Protein AF-G1LE39-F1 (afdb_monomer_lite)

Secondary structure (DSSP, 8-state):
-EE-----SS---HHHH-EE--HHHHHH--HHHHHHHHHHHHHHHHHHHHHHHH------

Sequence (60 aa):
MCLAISITEGTVNFEDVAVYFSWEEWGLLDEAQRCLYHDVMLENLALITSLGKGLSLPLT

Foldseek 3Di:
DKFADDPDPDDDDSVNGIDDDDPVRVVVDDPVRVVNRVVRVVVVVVVVVVVVVVPPPVPD

pLDDT: mean 70.95, std 14.06, range [46.16, 90.81]

Radius of gyration: 14.35 Å; chains: 1; bounding box: 38×30×17 Å

Organism: Ailuropoda melanoleuca (NCBI:txid9646)

Structure (mmCIF, N/CA/C/O backbone):
data_AF-G1LE39-F1
#
_entry.id   AF-G1LE39-F1
#
loop_
_atom_site.group_PDB
_atom_site.id
_atom_site.type_symbol
_atom_site.label_atom_id
_atom_site.label_alt_id
_atom_site.label_comp_id
_atom_site.label_asym_id
_atom_site.label_entity_id
_atom_site.label_seq_id
_atom_site.pdbx_PDB_ins_code
_atom_site.Cartn_x
_atom_site.Cartn_y
_atom_site.Cartn_z
_atom_site.occupancy
_atom_site.B_iso_or_equiv
_atom_site.auth_seq_id
_atom_site.auth_comp_id
_atom_site.auth_asym_id
_atom_site.auth_atom_id
_atom_site.pdbx_PDB_model_num
ATOM 1 N N . MET A 1 1 ? -3.779 -5.705 5.905 1.00 59.00 1 MET A N 1
ATOM 2 C CA . MET A 1 1 ? -3.052 -6.022 4.652 1.00 59.00 1 MET A CA 1
ATOM 3 C C . MET A 1 1 ? -2.055 -4.890 4.442 1.00 59.00 1 MET A C 1
ATOM 5 O O . MET A 1 1 ? -2.470 -3.746 4.565 1.00 59.00 1 MET A O 1
ATOM 9 N N . CYS A 1 2 ? -0.761 -5.177 4.295 1.00 58.16 2 CYS A N 1
ATOM 10 C CA . CYS A 1 2 ? 0.296 -4.153 4.280 1.00 58.16 2 CYS A CA 1
ATOM 11 C C . CYS A 1 2 ? 0.545 -3.658 2.841 1.00 58.16 2 CYS A C 1
ATOM 13 O O . CYS A 1 2 ? 0.440 -4.474 1.924 1.00 58.16 2 CYS A O 1
ATOM 15 N N 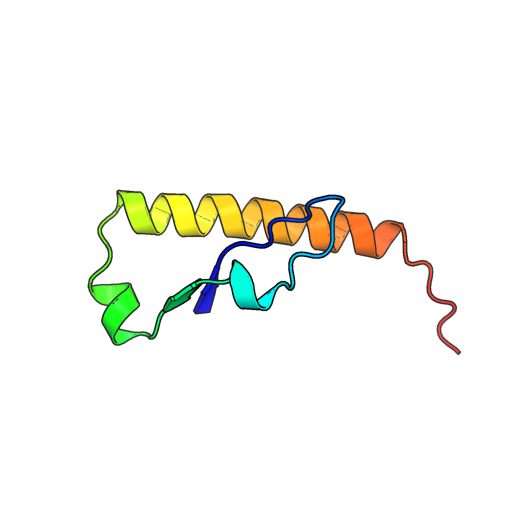. LEU A 1 3 ? 0.834 -2.371 2.636 1.00 60.50 3 LEU A N 1
ATOM 16 C CA . LEU A 1 3 ? 1.066 -1.744 1.328 1.00 60.50 3 LEU A CA 1
ATOM 17 C C . LEU A 1 3 ? 2.354 -0.901 1.329 1.00 60.50 3 LEU A C 1
ATOM 19 O O . LEU A 1 3 ? 2.598 -0.181 2.285 1.00 60.50 3 LEU A O 1
ATOM 23 N N . ALA A 1 4 ? 3.075 -0.949 0.200 1.00 53.00 4 ALA A N 1
ATOM 24 C CA . ALA A 1 4 ? 4.229 -0.137 -0.224 1.00 53.00 4 ALA A CA 1
ATOM 25 C C . ALA A 1 4 ? 5.575 -0.377 0.488 1.00 53.00 4 ALA A C 1
ATOM 27 O O . ALA A 1 4 ? 5.801 0.059 1.610 1.00 53.00 4 ALA A O 1
ATOM 28 N N . ILE A 1 5 ? 6.510 -1.029 -0.223 1.00 55.66 5 ILE A N 1
ATOM 29 C CA . ILE A 1 5 ? 7.938 -1.056 0.117 1.00 55.66 5 ILE A CA 1
ATOM 30 C C . ILE A 1 5 ? 8.625 -0.054 -0.816 1.00 55.66 5 ILE A C 1
ATOM 32 O O . ILE A 1 5 ? 8.881 -0.345 -1.980 1.00 55.66 5 ILE A O 1
ATOM 36 N N . SER A 1 6 ? 8.941 1.135 -0.311 1.00 54.53 6 SER A N 1
ATOM 37 C CA . SER A 1 6 ? 9.867 2.047 -0.987 1.00 54.53 6 SER A CA 1
ATOM 38 C C . SER A 1 6 ? 11.289 1.706 -0.540 1.00 54.53 6 SER A C 1
ATOM 40 O O . SER A 1 6 ? 11.691 2.086 0.557 1.00 54.53 6 SER A O 1
ATOM 42 N N . ILE A 1 7 ? 12.061 0.985 -1.362 1.00 51.09 7 ILE A N 1
ATOM 43 C CA . ILE A 1 7 ? 13.506 0.829 -1.125 1.00 51.09 7 ILE A CA 1
ATOM 44 C C . ILE A 1 7 ? 14.201 2.085 -1.658 1.00 51.09 7 ILE A C 1
ATOM 46 O O . ILE A 1 7 ? 14.540 2.167 -2.836 1.00 51.09 7 ILE A O 1
ATOM 50 N N . THR A 1 8 ? 14.390 3.085 -0.802 1.00 48.44 8 THR A N 1
ATOM 51 C CA . THR A 1 8 ? 15.217 4.262 -1.103 1.00 48.44 8 THR A CA 1
ATOM 52 C C . THR A 1 8 ? 16.614 4.087 -0.513 1.00 48.44 8 THR A C 1
ATOM 54 O O . THR A 1 8 ? 16.754 3.753 0.662 1.00 48.44 8 THR A O 1
ATOM 57 N N . GLU A 1 9 ? 17.653 4.329 -1.321 1.00 51.53 9 GLU A N 1
ATOM 58 C CA . GLU A 1 9 ? 19.062 4.428 -0.901 1.00 51.53 9 GLU A CA 1
ATOM 59 C C . GLU A 1 9 ? 19.250 5.623 0.053 1.00 51.53 9 GLU A C 1
ATOM 61 O O . GLU A 1 9 ? 19.658 6.716 -0.336 1.00 51.53 9 GLU A O 1
ATOM 66 N N . GLY A 1 10 ? 18.871 5.428 1.313 1.00 56.81 10 GLY A N 1
ATOM 67 C CA . GLY A 1 10 ? 18.888 6.446 2.355 1.00 56.81 10 GLY A CA 1
ATOM 68 C C . GLY A 1 10 ? 17.827 6.136 3.402 1.00 56.81 10 GLY A C 1
ATOM 69 O O . GLY A 1 10 ? 16.659 6.402 3.173 1.00 56.81 10 GLY A O 1
ATOM 70 N N . THR A 1 11 ? 18.263 5.529 4.507 1.00 59.59 11 THR A N 1
ATOM 71 C CA . THR A 1 11 ? 17.640 5.340 5.834 1.00 59.59 11 THR A CA 1
ATOM 72 C C . THR A 1 11 ? 16.160 5.738 6.017 1.00 59.59 11 THR A C 1
ATOM 74 O O . THR A 1 11 ? 15.841 6.525 6.903 1.00 59.59 11 THR A O 1
ATOM 77 N N . VAL A 1 12 ? 15.242 5.186 5.225 1.00 57.28 12 VAL A N 1
ATOM 78 C CA . VAL A 1 12 ? 13.796 5.234 5.490 1.00 57.28 12 VAL A CA 1
ATOM 79 C C . VAL A 1 12 ? 13.396 3.846 5.961 1.00 57.28 12 VAL A C 1
ATOM 81 O O . VAL A 1 12 ? 13.687 2.857 5.282 1.00 57.28 12 VAL A O 1
ATOM 84 N N . ASN A 1 13 ? 12.805 3.751 7.153 1.00 64.62 13 ASN A N 1
ATOM 85 C CA . ASN A 1 13 ? 12.377 2.464 7.676 1.00 64.62 13 ASN A CA 1
ATOM 86 C C . ASN 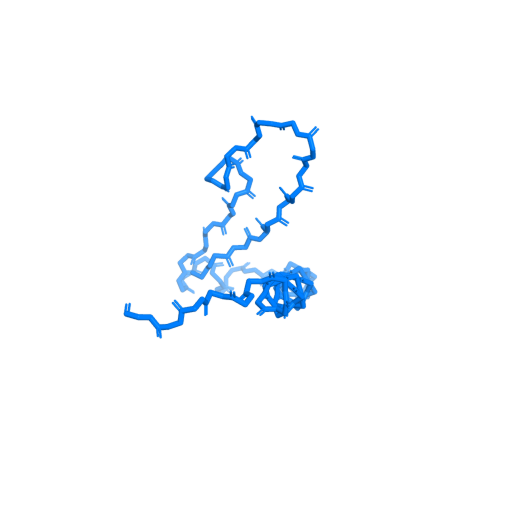A 1 13 ? 11.096 2.033 6.954 1.00 64.62 13 ASN A C 1
ATOM 88 O O . ASN A 1 13 ? 10.267 2.862 6.581 1.00 64.62 13 ASN A O 1
ATOM 92 N N . PHE A 1 14 ? 10.912 0.728 6.766 1.00 65.88 14 PHE A N 1
ATOM 93 C CA . PHE A 1 14 ? 9.731 0.188 6.084 1.00 65.88 14 PHE A CA 1
ATOM 94 C C . PHE A 1 14 ? 8.423 0.651 6.746 1.00 65.88 14 PHE A C 1
ATOM 96 O O . PHE A 1 14 ? 7.437 0.926 6.072 1.00 65.88 14 PHE A O 1
ATOM 103 N N . GLU A 1 15 ? 8.444 0.797 8.067 1.00 65.94 15 GLU A N 1
ATOM 104 C CA . GLU A 1 15 ? 7.311 1.257 8.869 1.00 65.94 15 GLU A CA 1
ATOM 105 C C . GLU A 1 15 ? 6.885 2.698 8.556 1.00 65.94 15 GLU A C 1
ATOM 107 O O . GLU A 1 15 ? 5.708 3.013 8.699 1.00 65.94 15 GLU A O 1
ATOM 112 N N . ASP A 1 16 ? 7.799 3.549 8.078 1.00 69.88 16 ASP A N 1
ATOM 113 C CA . ASP A 1 16 ? 7.517 4.964 7.796 1.00 69.88 16 ASP A CA 1
ATOM 114 C C . ASP A 1 16 ? 6.745 5.161 6.481 1.00 69.88 16 ASP A C 1
ATOM 116 O O . ASP A 1 16 ? 6.123 6.201 6.264 1.00 69.88 16 ASP A O 1
ATOM 120 N N . VAL A 1 17 ? 6.798 4.170 5.587 1.00 71.06 17 VAL A N 1
ATOM 121 C CA . VAL A 1 17 ? 6.191 4.219 4.245 1.00 71.06 17 VAL A CA 1
ATOM 122 C C . VAL A 1 17 ? 5.106 3.164 4.037 1.00 71.06 17 VAL A C 1
ATOM 124 O O . VAL A 1 17 ? 4.397 3.211 3.031 1.00 71.06 17 VAL A O 1
ATOM 127 N N . ALA A 1 18 ? 4.955 2.234 4.982 1.00 72.44 18 ALA A N 1
ATOM 128 C CA . ALA A 1 18 ? 3.966 1.175 4.909 1.00 72.44 18 ALA A CA 1
ATOM 129 C C . ALA A 1 18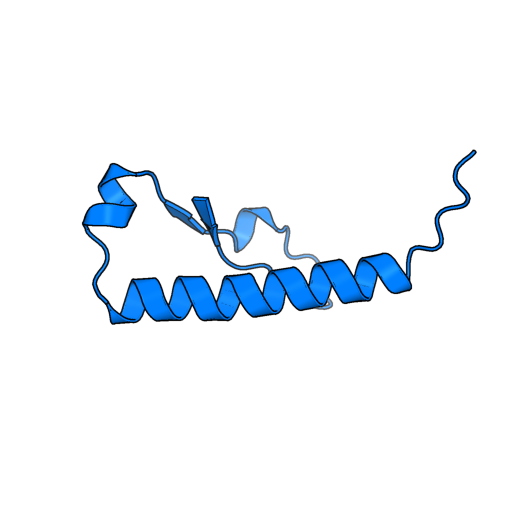 ? 2.568 1.672 5.305 1.00 72.44 18 ALA A C 1
ATOM 131 O O . ALA A 1 18 ? 2.362 2.228 6.383 1.00 72.44 18 ALA A O 1
ATOM 132 N N . VAL A 1 19 ? 1.576 1.394 4.461 1.00 73.88 19 VAL A N 1
ATOM 133 C CA . VAL A 1 19 ? 0.163 1.673 4.750 1.00 73.88 19 VAL A CA 1
ATOM 134 C C . VAL A 1 19 ? -0.553 0.374 5.104 1.00 73.88 19 VAL A C 1
ATOM 136 O O . VAL A 1 19 ? -0.471 -0.618 4.380 1.00 73.88 19 VAL A O 1
ATOM 139 N N . TYR A 1 20 ? -1.280 0.374 6.218 1.00 75.19 20 TYR A N 1
ATOM 140 C CA . TYR A 1 20 ? -2.030 -0.783 6.696 1.00 75.19 20 TYR A CA 1
ATOM 141 C C . TYR A 1 20 ? -3.523 -0.522 6.576 1.00 75.19 20 TYR A C 1
ATOM 143 O O . TYR A 1 20 ? -4.024 0.450 7.127 1.00 75.19 20 TYR A O 1
ATOM 151 N N . PHE A 1 21 ? -4.224 -1.438 5.911 1.00 78.81 21 PHE A N 1
ATOM 152 C CA . PHE A 1 21 ? -5.684 -1.453 5.894 1.00 78.81 21 PHE A CA 1
ATOM 153 C C . PHE A 1 21 ? -6.216 -2.643 6.692 1.00 78.81 21 PHE A C 1
ATOM 155 O O . PHE A 1 21 ? -5.743 -3.783 6.528 1.00 78.81 21 PHE A O 1
ATOM 162 N N . SER A 1 22 ? -7.206 -2.383 7.542 1.00 83.88 22 SER A N 1
ATOM 163 C CA . SER A 1 22 ? -8.116 -3.391 8.090 1.00 83.88 22 SER A CA 1
ATOM 164 C C . SER A 1 22 ? -9.095 -3.889 7.017 1.00 83.88 22 SER A C 1
ATOM 166 O O . SER A 1 22 ? -9.198 -3.318 5.932 1.00 83.88 22 SER A O 1
ATOM 168 N N . TRP A 1 23 ? -9.828 -4.969 7.304 1.00 83.19 23 TRP A N 1
ATOM 169 C CA . TRP A 1 23 ? -10.855 -5.487 6.388 1.00 83.19 23 TRP A CA 1
ATOM 170 C C . TRP A 1 23 ? -12.000 -4.494 6.159 1.00 83.19 23 TRP A C 1
ATOM 172 O O . TRP A 1 23 ? -12.529 -4.409 5.053 1.00 83.19 23 TRP A O 1
ATOM 182 N N . GLU A 1 24 ? -12.363 -3.742 7.196 1.00 88.06 24 GLU A N 1
ATOM 183 C CA . GLU A 1 24 ? -13.400 -2.714 7.131 1.00 88.06 24 GLU A CA 1
ATOM 184 C C . GLU A 1 24 ? -12.940 -1.541 6.259 1.00 88.06 24 GLU A C 1
ATOM 186 O O . GLU A 1 24 ? -13.665 -1.134 5.357 1.00 88.06 24 GLU A O 1
ATOM 191 N N . GLU A 1 25 ? -11.705 -1.065 6.444 1.00 85.56 25 GLU A N 1
ATOM 192 C CA . GLU A 1 25 ? -11.122 -0.004 5.611 1.00 85.56 25 GLU A CA 1
ATOM 193 C C . GLU A 1 25 ? -10.908 -0.456 4.165 1.00 85.56 25 GLU A C 1
ATOM 195 O O . GLU A 1 25 ? -11.145 0.316 3.241 1.00 85.56 25 GLU A O 1
ATOM 200 N N . TRP A 1 26 ? -10.534 -1.720 3.949 1.00 84.50 26 TRP A N 1
ATOM 201 C CA . TRP A 1 26 ? -10.409 -2.303 2.614 1.00 84.50 26 TRP A CA 1
ATOM 202 C C . TRP A 1 26 ? -11.730 -2.259 1.836 1.00 84.50 26 TRP A C 1
ATOM 204 O O . TRP A 1 26 ? -11.741 -1.960 0.643 1.00 84.50 26 TRP A O 1
ATOM 214 N N . GLY A 1 27 ? -12.852 -2.523 2.514 1.00 86.38 27 GLY A N 1
ATOM 215 C CA . GLY A 1 27 ? -14.191 -2.432 1.927 1.00 86.38 27 GLY A CA 1
ATOM 216 C C . GLY A 1 27 ? -14.627 -1.005 1.579 1.00 86.38 27 GLY A C 1
ATOM 217 O O . GLY A 1 27 ? -15.561 -0.838 0.796 1.00 86.38 27 GLY A O 1
ATOM 218 N N . LEU A 1 28 ? -13.957 0.008 2.135 1.00 89.88 28 LEU A N 1
ATOM 219 C CA . LEU A 1 28 ? -14.213 1.426 1.868 1.00 89.88 28 LEU A CA 1
ATOM 220 C C . LEU A 1 28 ? -13.347 1.993 0.736 1.00 89.88 28 LEU A C 1
ATOM 222 O O . LEU A 1 28 ? -13.595 3.118 0.304 1.00 89.88 28 LEU A O 1
ATOM 226 N N . LEU A 1 29 ? -12.353 1.242 0.251 1.00 87.12 29 LEU A N 1
ATOM 227 C CA . LEU A 1 29 ? -11.489 1.686 -0.837 1.00 87.12 29 LEU A CA 1
ATOM 228 C C . LEU A 1 29 ? -12.234 1.712 -2.170 1.00 87.12 29 LEU A C 1
ATOM 230 O O . LEU A 1 29 ? -12.896 0.743 -2.575 1.00 87.12 29 LEU A O 1
ATOM 234 N N . ASP A 1 30 ? -12.043 2.800 -2.906 1.00 90.81 30 ASP A N 1
ATOM 235 C CA . ASP A 1 30 ? -12.493 2.862 -4.287 1.00 90.81 30 ASP A CA 1
ATOM 236 C C . ASP A 1 30 ? -11.678 1.911 -5.186 1.00 90.81 30 ASP A C 1
ATOM 238 O O . ASP A 1 30 ? -10.694 1.278 -4.787 1.00 90.81 30 ASP A O 1
ATOM 242 N N . GLU A 1 31 ? -12.144 1.733 -6.418 1.00 90.19 31 GLU A N 1
ATOM 243 C CA . GLU A 1 31 ? -11.504 0.817 -7.359 1.00 90.19 31 GLU A CA 1
ATOM 244 C C . GLU A 1 31 ? -10.090 1.266 -7.754 1.00 90.19 31 GLU A C 1
ATOM 246 O O . GLU A 1 31 ? -9.206 0.424 -7.888 1.00 90.19 31 GLU A O 1
ATOM 251 N N . ALA A 1 32 ? -9.831 2.574 -7.843 1.00 89.50 32 ALA A N 1
ATOM 252 C CA . ALA A 1 32 ? -8.503 3.088 -8.163 1.00 89.50 32 ALA A CA 1
ATOM 253 C C . ALA A 1 32 ? -7.506 2.808 -7.028 1.00 89.50 32 ALA A C 1
ATOM 255 O O . ALA A 1 32 ? -6.382 2.382 -7.287 1.00 89.50 32 ALA A O 1
ATOM 256 N N . GLN A 1 33 ? -7.924 2.965 -5.771 1.00 85.81 33 GLN A N 1
ATOM 257 C CA . GLN A 1 33 ? -7.114 2.644 -4.595 1.00 85.81 33 GLN A CA 1
ATOM 258 C C . GLN A 1 33 ? -6.799 1.147 -4.502 1.00 85.81 33 GLN A C 1
ATOM 260 O O . GLN A 1 33 ? -5.671 0.773 -4.180 1.00 85.81 33 GLN A O 1
ATOM 265 N N . ARG A 1 34 ? -7.764 0.278 -4.829 1.00 85.44 34 ARG A N 1
ATOM 266 C CA . ARG A 1 34 ? -7.538 -1.176 -4.883 1.00 85.44 34 ARG A CA 1
ATOM 267 C C . ARG A 1 34 ? -6.598 -1.573 -6.022 1.00 85.44 34 ARG A C 1
ATOM 269 O O . ARG A 1 34 ? -5.742 -2.430 -5.813 1.00 85.44 34 ARG A O 1
ATOM 276 N N . CYS A 1 35 ? -6.706 -0.936 -7.188 1.00 88.38 35 CYS A N 1
ATOM 277 C CA . CYS A 1 35 ? -5.760 -1.136 -8.288 1.00 88.38 35 CYS A CA 1
ATOM 278 C C . CYS A 1 35 ? -4.337 -0.731 -7.885 1.00 88.38 35 CYS A C 1
ATOM 280 O O . CYS A 1 35 ? -3.423 -1.541 -8.003 1.00 88.38 35 CYS A O 1
ATOM 282 N N . LEU A 1 36 ? -4.167 0.458 -7.299 1.00 85.12 36 LEU A N 1
ATOM 283 C CA . LEU A 1 36 ? -2.869 0.914 -6.792 1.00 85.12 36 LEU A CA 1
ATOM 284 C C . LEU A 1 36 ? -2.295 -0.042 -5.737 1.00 85.12 36 LEU A C 1
ATOM 286 O O . LEU A 1 36 ? -1.097 -0.318 -5.747 1.00 85.12 36 LEU A O 1
ATOM 290 N N . TYR A 1 37 ? -3.138 -0.592 -4.854 1.00 83.00 37 TYR A N 1
ATOM 291 C CA . TYR A 1 37 ? -2.709 -1.617 -3.902 1.00 83.00 37 TYR A CA 1
ATOM 292 C C . TYR A 1 37 ? -2.134 -2.849 -4.608 1.00 83.00 37 TYR A C 1
ATOM 294 O O . TYR A 1 37 ? -1.069 -3.343 -4.234 1.00 83.00 37 T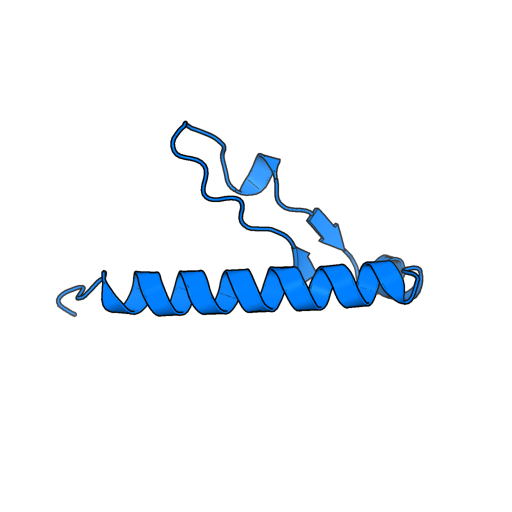YR A O 1
ATOM 302 N N . HIS A 1 38 ? -2.841 -3.350 -5.622 1.00 83.06 38 HIS A N 1
ATOM 303 C CA . HIS A 1 38 ? -2.410 -4.515 -6.386 1.00 83.06 38 HIS A CA 1
ATOM 304 C C . HIS A 1 38 ? -1.093 -4.266 -7.122 1.00 83.06 38 HIS A C 1
ATOM 306 O O . HIS A 1 38 ? -0.193 -5.100 -7.017 1.00 83.06 38 HIS A O 1
ATOM 312 N N . ASP A 1 39 ? -0.959 -3.129 -7.802 1.00 85.56 39 ASP A N 1
ATOM 313 C CA . ASP A 1 39 ? 0.241 -2.783 -8.571 1.00 85.56 39 ASP A CA 1
ATOM 314 C C . ASP A 1 39 ? 1.479 -2.719 -7.668 1.00 85.56 39 ASP A C 1
ATOM 316 O O . ASP A 1 39 ? 2.478 -3.399 -7.904 1.00 85.56 39 ASP A O 1
ATOM 320 N N . VAL A 1 40 ? 1.377 -1.998 -6.550 1.00 80.62 40 VAL A N 1
ATOM 321 C CA . VAL A 1 40 ? 2.477 -1.856 -5.589 1.00 80.62 40 VAL A CA 1
ATOM 322 C C . VAL A 1 40 ? 2.810 -3.187 -4.905 1.00 80.62 40 VAL A C 1
ATOM 324 O O . VAL A 1 40 ? 3.978 -3.491 -4.664 1.00 80.62 40 VAL A O 1
ATOM 327 N N . MET A 1 41 ? 1.818 -4.028 -4.598 1.00 81.19 41 MET A N 1
ATOM 328 C CA . MET A 1 41 ? 2.079 -5.357 -4.032 1.00 81.19 41 MET A CA 1
ATOM 329 C C . MET A 1 41 ? 2.753 -6.309 -5.022 1.00 81.19 41 MET A C 1
ATOM 331 O O . MET A 1 41 ? 3.565 -7.139 -4.605 1.00 81.19 41 MET A O 1
ATOM 335 N N . LEU A 1 42 ? 2.447 -6.198 -6.316 1.00 83.06 42 LEU A N 1
ATOM 336 C CA . LEU A 1 42 ? 3.119 -6.965 -7.366 1.00 83.06 42 LEU A CA 1
ATOM 337 C C . LEU A 1 42 ? 4.581 -6.540 -7.513 1.00 83.06 42 LEU A C 1
ATOM 339 O O . LEU A 1 42 ? 5.459 -7.404 -7.580 1.00 83.06 42 LEU A O 1
ATOM 343 N N . GLU A 1 43 ? 4.857 -5.237 -7.493 1.00 81.81 43 GLU A N 1
ATOM 344 C CA . GLU A 1 43 ? 6.226 -4.711 -7.487 1.00 81.81 43 GLU A CA 1
ATOM 345 C C . GLU A 1 43 ? 6.994 -5.167 -6.242 1.00 81.81 43 GLU A C 1
ATOM 347 O O . GLU A 1 43 ? 8.100 -5.695 -6.359 1.00 81.81 43 GL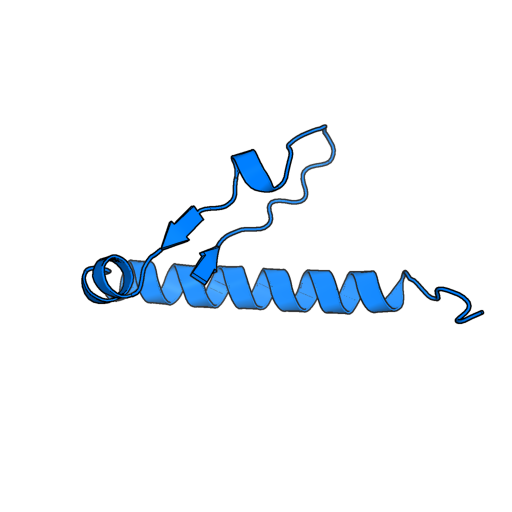U A O 1
ATOM 352 N N . ASN A 1 44 ? 6.379 -5.085 -5.059 1.00 77.38 44 ASN A N 1
ATOM 353 C CA . ASN A 1 44 ? 6.951 -5.597 -3.812 1.00 77.38 44 ASN A CA 1
ATOM 354 C C . ASN A 1 44 ? 7.284 -7.095 -3.898 1.00 77.38 44 ASN A C 1
ATOM 356 O O . ASN A 1 44 ? 8.366 -7.518 -3.489 1.00 77.38 44 ASN A O 1
ATOM 360 N N . LEU A 1 45 ? 6.379 -7.915 -4.441 1.00 78.38 45 LEU A N 1
ATOM 361 C CA . LEU A 1 45 ? 6.609 -9.351 -4.616 1.00 78.38 45 LEU A CA 1
ATOM 362 C C . LEU A 1 45 ? 7.770 -9.617 -5.580 1.00 78.38 45 LEU A C 1
ATOM 364 O O . LEU A 1 45 ? 8.599 -10.495 -5.322 1.00 78.38 45 LEU A O 1
ATOM 368 N N . ALA A 1 46 ? 7.856 -8.857 -6.672 1.00 82.44 46 ALA A N 1
ATOM 369 C CA . ALA A 1 46 ? 8.956 -8.947 -7.623 1.00 82.44 46 ALA A CA 1
ATOM 370 C C . ALA A 1 46 ? 10.292 -8.542 -6.980 1.00 82.44 46 ALA A C 1
ATOM 372 O O . ALA A 1 46 ? 11.290 -9.240 -7.171 1.00 82.44 46 ALA A O 1
ATOM 373 N N . LEU A 1 47 ? 10.306 -7.483 -6.165 1.00 76.94 47 LEU A N 1
ATOM 374 C CA . LEU A 1 47 ? 11.473 -7.041 -5.399 1.00 76.94 47 LEU A CA 1
ATOM 375 C C . LEU A 1 47 ? 11.925 -8.101 -4.392 1.00 76.94 47 LEU A C 1
ATOM 377 O O . LEU A 1 47 ? 13.101 -8.454 -4.382 1.00 76.94 47 LEU A O 1
ATOM 381 N N . ILE A 1 48 ? 11.010 -8.675 -3.604 1.00 72.50 48 ILE A N 1
ATOM 382 C CA . ILE A 1 48 ? 11.320 -9.762 -2.657 1.00 72.50 48 ILE A CA 1
ATOM 383 C C . ILE A 1 48 ? 11.849 -10.990 -3.402 1.00 72.50 48 ILE A C 1
ATOM 385 O O . ILE A 1 48 ? 12.835 -11.593 -2.987 1.00 72.50 48 ILE A O 1
ATOM 389 N N . THR A 1 49 ? 11.240 -11.343 -4.535 1.00 77.44 49 THR A N 1
ATOM 390 C CA . THR A 1 49 ? 11.688 -12.466 -5.373 1.00 77.44 49 THR A CA 1
ATOM 391 C C . THR A 1 49 ? 13.069 -12.200 -5.983 1.00 77.44 49 THR A C 1
ATOM 393 O O . THR A 1 49 ? 13.870 -13.122 -6.133 1.00 77.44 49 THR A O 1
ATOM 396 N N . SER A 1 50 ? 13.372 -10.948 -6.332 1.00 72.62 50 SER A N 1
ATOM 397 C CA . SER A 1 50 ? 14.683 -10.518 -6.826 1.00 72.62 50 SER A CA 1
ATOM 398 C C . SER A 1 50 ? 15.740 -10.542 -5.717 1.00 72.62 50 SER A C 1
ATOM 400 O O . SER A 1 50 ? 16.819 -11.104 -5.898 1.00 72.62 50 SER A O 1
ATOM 402 N N . LEU A 1 51 ? 15.410 -10.034 -4.528 1.00 67.00 51 LEU A N 1
ATOM 403 C CA . LEU A 1 51 ? 16.289 -10.058 -3.359 1.00 67.00 51 LEU A CA 1
ATOM 404 C C . LEU A 1 51 ? 16.542 -11.491 -2.871 1.00 67.00 51 LEU A C 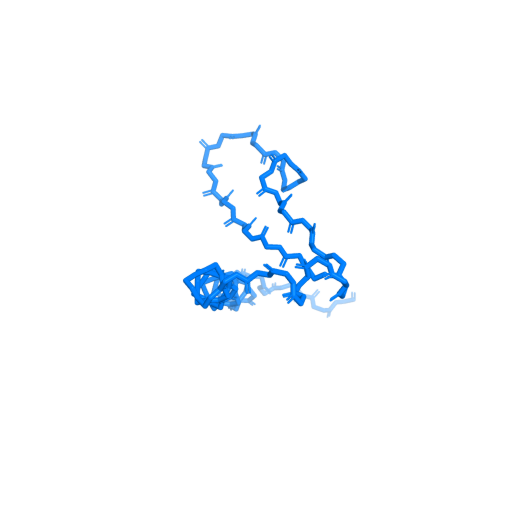1
ATOM 406 O O . LEU A 1 51 ? 17.669 -11.831 -2.528 1.00 67.00 51 LEU A O 1
ATOM 410 N N . GLY A 1 52 ? 15.534 -12.365 -2.935 1.00 60.88 52 GLY A N 1
ATOM 411 C CA . GLY A 1 52 ? 15.663 -13.799 -2.666 1.00 60.88 52 GLY A CA 1
ATOM 412 C C . GLY A 1 52 ? 16.586 -14.537 -3.644 1.00 60.88 52 GLY A C 1
ATOM 413 O O . GLY A 1 52 ? 17.114 -15.588 -3.298 1.00 60.88 52 GLY A O 1
ATOM 414 N N . LYS A 1 53 ? 16.848 -13.981 -4.837 1.00 54.44 53 LYS A N 1
ATOM 415 C CA . LYS A 1 53 ? 17.894 -14.476 -5.754 1.00 54.44 53 LYS A CA 1
ATOM 416 C C . LYS A 1 53 ? 19.288 -13.938 -5.406 1.00 54.44 53 LYS A C 1
ATOM 418 O O . LYS A 1 53 ? 20.273 -14.584 -5.748 1.00 54.44 53 LYS A O 1
ATOM 423 N N . GLY A 1 54 ? 19.380 -12.785 -4.739 1.00 50.09 54 GLY A N 1
ATOM 424 C CA . GLY A 1 54 ? 20.636 -12.216 -4.226 1.00 50.09 54 GLY A CA 1
ATOM 425 C C . GLY A 1 54 ? 21.060 -12.786 -2.868 1.00 50.09 54 GLY A C 1
ATOM 426 O O . GLY A 1 54 ? 22.246 -12.847 -2.557 1.00 50.09 54 GLY A O 1
ATOM 427 N N . LEU A 1 55 ? 20.100 -13.262 -2.076 1.00 49.44 55 LEU A N 1
ATOM 428 C CA . LEU A 1 55 ? 20.317 -13.978 -0.826 1.00 49.44 55 LEU A CA 1
ATOM 429 C C . LEU A 1 55 ? 20.431 -15.480 -1.106 1.00 49.44 55 LEU A C 1
ATOM 431 O O . LEU A 1 55 ? 19.567 -16.266 -0.720 1.00 49.44 55 LEU A O 1
ATOM 435 N N . SER A 1 56 ? 21.536 -15.909 -1.723 1.00 54.62 56 SER A N 1
ATOM 436 C CA . SER A 1 56 ? 22.031 -17.269 -1.492 1.00 54.62 56 SER A CA 1
ATOM 437 C C . SER A 1 56 ? 22.509 -17.346 -0.039 1.00 54.62 56 SER A C 1
ATOM 439 O O . SER A 1 56 ? 23.708 -17.339 0.244 1.00 54.62 56 SER A O 1
ATOM 441 N N . LEU A 1 57 ? 21.574 -17.327 0.909 1.00 50.84 57 LEU A N 1
ATOM 442 C CA . LEU A 1 57 ? 21.887 -17.679 2.281 1.00 50.84 57 LEU A CA 1
ATOM 443 C C . LEU A 1 57 ? 22.350 -19.137 2.232 1.00 50.84 57 LEU A C 1
ATOM 445 O O . LEU A 1 57 ? 21.602 -19.982 1.727 1.00 50.84 57 LEU A O 1
ATOM 449 N N . PRO A 1 58 ? 23.566 -19.464 2.703 1.00 46.16 58 PRO A N 1
ATOM 450 C CA . PRO A 1 58 ? 23.876 -20.849 2.970 1.00 46.16 58 PRO A CA 1
ATOM 451 C C . PRO A 1 58 ? 22.893 -21.274 4.059 1.00 46.16 58 PRO A C 1
ATOM 453 O O . PRO A 1 58 ? 22.959 -20.786 5.184 1.00 46.16 58 PRO A O 1
ATOM 456 N N . LEU A 1 59 ? 21.931 -22.124 3.705 1.00 54.34 59 LEU A N 1
ATOM 457 C CA . LEU A 1 59 ? 21.139 -22.837 4.696 1.00 54.34 59 LEU A CA 1
ATOM 458 C C . LEU A 1 59 ? 22.130 -23.704 5.484 1.00 54.34 59 LEU A C 1
ATOM 460 O O . LEU A 1 59 ? 22.595 -24.725 4.978 1.00 54.34 59 LEU A O 1
ATOM 464 N N . THR A 1 60 ? 22.521 -23.240 6.670 1.00 46.28 60 THR A N 1
ATOM 465 C CA . THR A 1 60 ? 23.202 -24.022 7.710 1.00 46.28 60 THR A CA 1
ATOM 466 C C . THR A 1 60 ? 22.374 -23.930 8.975 1.00 46.28 60 THR A C 1
ATOM 468 O O . THR A 1 60 ? 21.982 -22.794 9.324 1.00 46.28 60 THR A O 1
#

InterPro domains:
  IPR001909 Krueppel-associated box [PF01352] (12-52)
  IPR001909 Krueppel-associated box [PS50805] (12-60)
  IPR001909 Krueppel-associated box [SM00349] (12-60)
  IPR001909 Krueppel-associated box [cd07765] (12-51)
  IPR036051 Krueppel-associated box domain superfamily [SSF109640] (8-55)
  IPR050169 Krueppel C2H2-type zinc-finger [PTHR23232] (10-53)